Protein AF-A0A6I3US65-F1 (afdb_monomer)

Mean predicted aligned error: 6.03 Å

Structure (mmCIF, N/CA/C/O backbone):
data_AF-A0A6I3US65-F1
#
_entry.id   AF-A0A6I3US65-F1
#
loop_
_atom_site.group_PDB
_atom_site.id
_atom_site.type_symbol
_atom_site.label_atom_id
_atom_site.label_alt_id
_atom_site.label_comp_id
_atom_site.label_asym_id
_atom_site.label_entity_id
_atom_site.label_seq_id
_atom_site.pdbx_PDB_ins_code
_atom_site.Cartn_x
_atom_site.Cartn_y
_atom_site.Cartn_z
_atom_site.occupancy
_atom_site.B_iso_or_equiv
_atom_site.auth_seq_id
_atom_site.auth_comp_id
_atom_site.auth_asym_id
_atom_site.auth_atom_id
_atom_site.pdbx_PDB_model_num
ATOM 1 N N . MET A 1 1 ? 23.445 -6.362 -34.303 1.00 53.00 1 MET A N 1
ATOM 2 C CA . MET A 1 1 ? 23.898 -4.988 -33.992 1.00 53.00 1 MET A CA 1
ATOM 3 C C . MET A 1 1 ? 22.747 -4.004 -33.795 1.00 53.00 1 MET A C 1
ATOM 5 O O . MET A 1 1 ? 22.725 -3.385 -32.746 1.00 53.00 1 MET A O 1
ATOM 9 N N . SER A 1 2 ? 21.796 -3.825 -34.728 1.00 61.78 2 SER A N 1
ATOM 10 C CA . SER A 1 2 ? 20.638 -2.925 -34.503 1.00 61.78 2 SER A CA 1
ATOM 11 C C . SER A 1 2 ? 19.557 -3.527 -33.594 1.00 61.78 2 SER A C 1
ATOM 13 O O . SER A 1 2 ? 19.030 -2.818 -32.744 1.00 61.78 2 SER A O 1
ATOM 15 N N . ASN A 1 3 ? 19.267 -4.827 -33.731 1.00 69.62 3 ASN A N 1
ATOM 16 C CA . ASN A 1 3 ? 18.312 -5.519 -32.854 1.00 69.62 3 ASN A CA 1
ATOM 17 C C . ASN A 1 3 ? 18.798 -5.559 -31.399 1.00 69.62 3 ASN A C 1
ATOM 19 O O . ASN A 1 3 ? 18.020 -5.280 -30.501 1.00 69.62 3 ASN A O 1
ATOM 23 N N . ASP A 1 4 ? 20.098 -5.775 -31.171 1.00 82.75 4 ASP A N 1
ATOM 24 C CA . ASP A 1 4 ? 20.656 -5.847 -29.813 1.00 82.75 4 ASP A CA 1
ATOM 25 C C . ASP A 1 4 ? 20.497 -4.524 -29.047 1.00 82.75 4 ASP A C 1
ATOM 27 O O . ASP A 1 4 ? 20.199 -4.525 -27.857 1.00 82.75 4 ASP A O 1
ATOM 31 N N . LEU A 1 5 ? 20.657 -3.383 -29.729 1.00 87.56 5 LEU A N 1
ATOM 32 C CA . LEU A 1 5 ? 20.462 -2.069 -29.115 1.00 87.56 5 L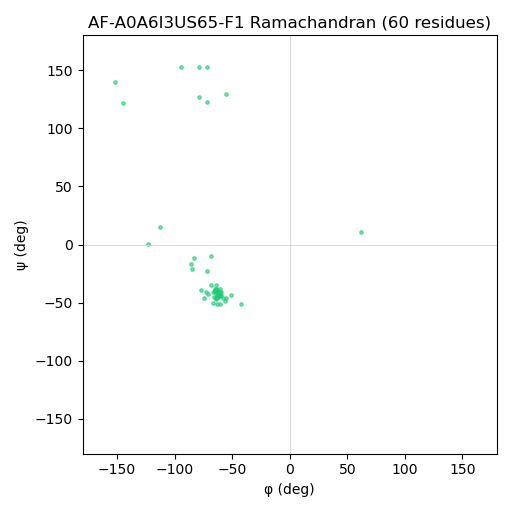EU A CA 1
ATOM 33 C C . LEU A 1 5 ? 18.982 -1.794 -28.820 1.00 87.56 5 LEU A C 1
ATOM 35 O O . LEU A 1 5 ? 18.659 -1.290 -27.747 1.00 87.56 5 LEU A O 1
ATOM 39 N N . ALA A 1 6 ? 18.087 -2.128 -29.752 1.00 90.56 6 ALA A N 1
ATOM 40 C CA . ALA A 1 6 ? 16.650 -1.967 -29.545 1.00 90.56 6 ALA A CA 1
ATOM 41 C C . ALA A 1 6 ? 16.145 -2.835 -28.378 1.00 90.56 6 ALA A C 1
ATOM 43 O O . ALA A 1 6 ? 15.392 -2.347 -27.536 1.00 90.56 6 ALA A O 1
ATOM 44 N N . ASP A 1 7 ? 16.623 -4.078 -28.277 1.00 91.31 7 ASP A N 1
ATOM 45 C CA . ASP A 1 7 ? 16.281 -5.003 -27.194 1.00 91.31 7 ASP A CA 1
ATOM 46 C C . ASP A 1 7 ? 16.794 -4.513 -25.834 1.00 91.31 7 ASP A C 1
ATOM 48 O O . ASP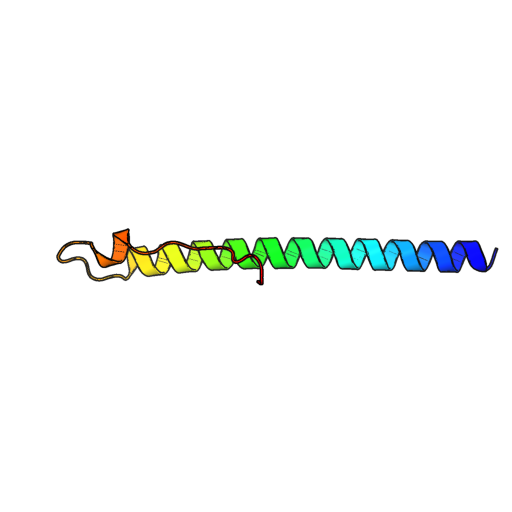 A 1 7 ? 16.105 -4.656 -24.824 1.00 91.31 7 ASP A O 1
ATOM 52 N N . LEU A 1 8 ? 17.991 -3.918 -25.789 1.00 91.00 8 LEU A N 1
ATOM 53 C CA . LEU A 1 8 ? 18.531 -3.314 -24.568 1.00 91.00 8 LEU A CA 1
ATOM 54 C C . LEU A 1 8 ? 17.707 -2.104 -24.118 1.00 91.00 8 LEU A C 1
ATOM 56 O O . LEU A 1 8 ? 17.367 -2.013 -22.943 1.00 91.00 8 LEU A O 1
ATOM 60 N N . ILE A 1 9 ? 17.335 -1.215 -25.043 1.00 91.12 9 ILE A N 1
ATOM 61 C CA . ILE A 1 9 ? 16.491 -0.052 -24.730 1.00 91.12 9 ILE A CA 1
ATOM 62 C C . ILE A 1 9 ? 15.117 -0.505 -24.220 1.00 91.12 9 ILE A C 1
ATOM 64 O O . ILE A 1 9 ? 14.622 0.032 -23.234 1.00 91.12 9 ILE A O 1
ATOM 68 N N . ALA A 1 10 ? 14.506 -1.509 -24.855 1.00 93.06 10 ALA A N 1
ATOM 69 C CA . ALA A 1 10 ? 13.214 -2.038 -24.424 1.00 93.06 10 ALA A CA 1
ATOM 70 C C . ALA A 1 10 ? 13.274 -2.652 -23.016 1.00 93.06 10 ALA A C 1
ATOM 72 O O . ALA A 1 10 ? 12.364 -2.438 -22.218 1.00 93.06 10 ALA A O 1
ATOM 73 N N . LYS A 1 11 ? 14.353 -3.380 -22.694 1.00 92.94 11 LYS A N 1
ATOM 74 C CA . LYS A 1 11 ? 14.573 -3.937 -21.351 1.00 92.94 11 LYS A CA 1
ATOM 75 C C . LYS A 1 11 ? 14.734 -2.851 -20.297 1.00 92.94 11 LYS A C 1
ATOM 77 O O . LYS A 1 11 ? 14.110 -2.952 -19.250 1.00 92.94 11 LYS A O 1
ATOM 82 N N . GLU A 1 12 ? 15.531 -1.825 -20.582 1.00 93.50 12 GLU A N 1
ATOM 83 C CA . GLU A 1 12 ? 15.759 -0.732 -19.635 1.00 93.50 12 GLU A CA 1
ATOM 84 C C . GLU A 1 12 ? 14.472 0.062 -19.378 1.00 93.50 12 GLU A C 1
ATOM 86 O O . GLU A 1 12 ? 14.160 0.394 -18.240 1.00 93.50 12 GLU A O 1
ATOM 91 N N . LEU A 1 13 ? 13.672 0.305 -20.423 1.00 93.75 13 LEU A N 1
ATOM 92 C CA . LEU A 1 13 ? 12.367 0.952 -20.278 1.00 93.75 13 LEU A CA 1
ATOM 93 C C . LEU A 1 13 ? 11.383 0.106 -19.463 1.00 93.75 13 LEU A C 1
ATOM 95 O O . LEU A 1 13 ? 10.631 0.663 -18.666 1.00 93.75 13 LEU A O 1
ATOM 99 N N . ALA A 1 14 ? 11.377 -1.216 -19.653 1.00 93.81 14 ALA A N 1
ATOM 100 C CA . ALA A 1 14 ? 10.553 -2.115 -18.851 1.00 93.81 14 ALA A CA 1
ATOM 101 C C . ALA A 1 14 ? 10.988 -2.097 -17.378 1.00 93.81 14 ALA A C 1
ATOM 103 O O . ALA A 1 14 ? 10.150 -1.890 -16.509 1.00 93.81 14 ALA A O 1
ATOM 104 N N . ALA A 1 15 ? 12.293 -2.205 -17.111 1.00 93.44 15 ALA A N 1
ATOM 105 C CA . ALA A 1 15 ? 12.839 -2.149 -15.758 1.00 93.44 15 ALA A CA 1
ATOM 106 C C . ALA A 1 15 ? 12.524 -0.817 -15.061 1.00 93.44 15 ALA A C 1
ATOM 108 O O . ALA A 1 15 ? 12.095 -0.813 -13.911 1.00 93.44 15 ALA A O 1
ATOM 109 N N . TYR A 1 16 ? 12.667 0.305 -15.771 1.00 93.25 16 TYR A N 1
ATOM 110 C CA . TYR A 1 16 ? 12.298 1.619 -15.249 1.00 93.25 16 TYR A CA 1
ATOM 111 C C . TYR A 1 16 ? 10.795 1.722 -14.963 1.00 93.25 16 TYR A C 1
ATOM 113 O O . TYR A 1 16 ? 10.391 2.253 -13.932 1.00 93.25 16 TYR A O 1
ATOM 121 N N . SER A 1 17 ? 9.949 1.201 -15.857 1.00 93.88 17 SER A N 1
ATOM 122 C CA . SER A 1 17 ? 8.503 1.156 -15.624 1.00 93.88 17 SER A CA 1
ATOM 123 C C . SER A 1 17 ? 8.169 0.340 -14.376 1.00 93.88 17 SER A C 1
ATOM 125 O O . SER A 1 17 ? 7.343 0.776 -13.579 1.00 93.88 17 SER A O 1
ATOM 127 N N . ASP A 1 18 ? 8.812 -0.813 -14.192 1.00 94.25 18 ASP A N 1
ATOM 128 C CA . ASP A 1 18 ? 8.604 -1.672 -13.027 1.00 94.25 18 ASP A CA 1
ATOM 129 C C . ASP A 1 18 ? 9.041 -0.962 -11.734 1.00 94.25 18 ASP A C 1
ATOM 131 O O . ASP A 1 18 ? 8.266 -0.896 -10.779 1.00 94.25 18 ASP A O 1
ATOM 135 N N . GLU A 1 19 ? 10.219 -0.330 -11.721 1.00 95.06 19 GLU A N 1
ATOM 136 C CA . GLU A 1 19 ? 10.711 0.460 -10.583 1.00 95.06 19 GLU A CA 1
ATOM 137 C C . GLU A 1 19 ? 9.727 1.570 -10.195 1.00 95.06 19 GLU A C 1
ATOM 139 O O . GLU A 1 19 ? 9.329 1.675 -9.033 1.00 95.06 19 GLU A O 1
ATOM 144 N N . VAL A 1 20 ? 9.254 2.344 -11.176 1.00 95.25 20 VAL A N 1
ATOM 145 C CA . VAL A 1 20 ? 8.268 3.406 -10.943 1.00 95.25 20 VAL A CA 1
ATOM 146 C C . VAL A 1 20 ? 6.966 2.835 -10.378 1.00 95.25 20 VAL A C 1
ATOM 148 O O . VAL A 1 20 ? 6.385 3.426 -9.467 1.00 95.25 20 VAL A O 1
ATOM 151 N N . THR A 1 21 ? 6.495 1.685 -10.872 1.00 93.44 21 THR A N 1
ATOM 152 C CA . THR A 1 21 ? 5.278 1.065 -10.322 1.00 93.44 21 THR A CA 1
ATOM 153 C C . THR A 1 21 ? 5.454 0.635 -8.869 1.00 93.44 21 THR A C 1
ATOM 155 O O . THR A 1 21 ? 4.566 0.884 -8.054 1.00 93.44 21 THR A O 1
ATOM 158 N N . GLU A 1 22 ? 6.606 0.064 -8.510 1.00 93.75 22 GLU A N 1
ATOM 159 C CA . GLU A 1 22 ? 6.897 -0.300 -7.125 1.00 93.75 22 GLU A CA 1
ATOM 160 C C . GLU A 1 22 ? 6.988 0.918 -6.203 1.00 93.75 22 GLU A C 1
ATOM 162 O O . GLU A 1 22 ? 6.525 0.867 -5.061 1.00 93.75 22 GLU A O 1
ATOM 167 N N . GLU A 1 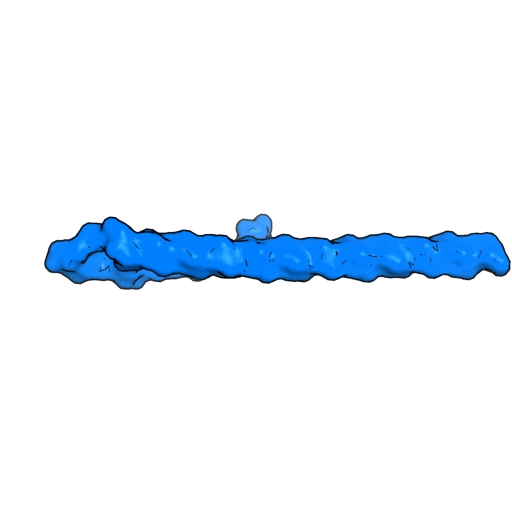23 ? 7.610 2.006 -6.660 1.00 95.19 23 GLU A N 1
ATOM 168 C CA . GLU A 1 23 ? 7.700 3.246 -5.889 1.00 95.19 23 GLU A CA 1
ATOM 169 C C . GLU A 1 23 ? 6.321 3.847 -5.630 1.00 95.19 23 GLU A C 1
ATOM 171 O O . GLU A 1 23 ? 6.014 4.215 -4.495 1.00 95.19 23 GLU A O 1
ATOM 176 N N . VAL A 1 24 ? 5.464 3.896 -6.652 1.00 94.62 24 VAL A N 1
ATOM 177 C CA . VAL A 1 24 ? 4.089 4.389 -6.514 1.00 94.62 24 VAL A CA 1
ATOM 178 C C . VAL A 1 24 ? 3.305 3.546 -5.509 1.00 94.62 24 VAL A C 1
ATOM 180 O O . VAL A 1 24 ? 2.628 4.108 -4.646 1.00 94.62 24 VAL A O 1
ATOM 183 N N . ASP A 1 25 ? 3.436 2.219 -5.560 1.00 92.25 25 ASP A N 1
ATOM 184 C CA . ASP A 1 25 ? 2.791 1.314 -4.605 1.00 92.25 25 ASP A CA 1
ATOM 185 C C . ASP A 1 25 ? 3.274 1.561 -3.166 1.00 92.25 25 ASP A C 1
ATOM 187 O O . ASP A 1 25 ? 2.461 1.638 -2.239 1.00 92.25 25 ASP A O 1
ATOM 191 N N . LYS A 1 26 ? 4.585 1.755 -2.969 1.00 94.88 26 LYS A N 1
ATOM 192 C CA . LYS A 1 26 ? 5.169 2.081 -1.655 1.00 94.88 26 LYS A CA 1
ATOM 193 C C . LYS A 1 26 ? 4.649 3.418 -1.129 1.00 94.88 26 LYS A C 1
ATOM 195 O O . LYS A 1 26 ? 4.263 3.504 0.037 1.00 94.88 26 LYS A O 1
ATOM 200 N N . ILE A 1 27 ? 4.603 4.446 -1.976 1.00 95.69 27 ILE A N 1
ATOM 201 C CA . ILE A 1 27 ? 4.089 5.773 -1.609 1.00 95.69 27 ILE A CA 1
ATOM 202 C C . ILE A 1 27 ? 2.606 5.681 -1.234 1.00 95.69 27 ILE A C 1
ATOM 204 O O . ILE A 1 27 ? 2.193 6.232 -0.214 1.00 95.69 27 ILE A O 1
ATOM 208 N N . ALA A 1 28 ? 1.802 4.952 -2.010 1.00 93.62 28 ALA A N 1
ATOM 209 C CA . ALA A 1 28 ? 0.386 4.757 -1.713 1.00 93.62 28 ALA A CA 1
ATOM 210 C C . ALA A 1 28 ? 0.175 4.075 -0.351 1.00 93.62 28 ALA A C 1
ATOM 212 O O . ALA A 1 28 ? -0.702 4.477 0.419 1.00 93.62 28 ALA A O 1
ATOM 213 N N . GLU A 1 29 ? 0.994 3.073 -0.021 1.00 94.00 29 GLU A N 1
ATOM 214 C CA . GLU A 1 29 ? 0.937 2.401 1.277 1.00 94.00 29 GLU A CA 1
ATOM 215 C C . GLU A 1 29 ? 1.336 3.312 2.442 1.00 94.00 29 GLU A C 1
ATOM 217 O O . GLU A 1 29 ? 0.660 3.278 3.475 1.00 94.00 29 GLU A O 1
ATOM 222 N N . GLN A 1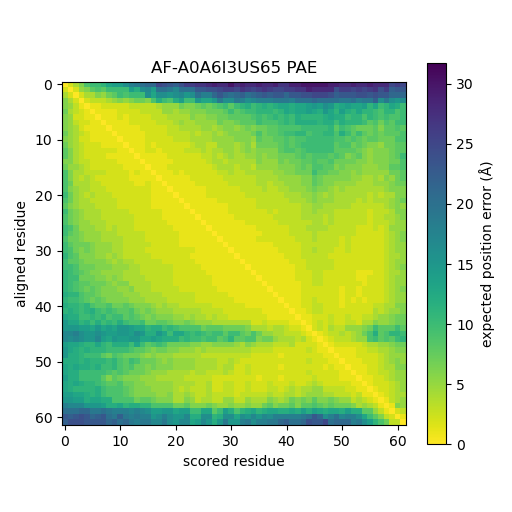 30 ? 2.375 4.135 2.268 1.00 96.06 30 GLN A N 1
ATOM 223 C CA . GLN A 1 30 ? 2.823 5.110 3.267 1.00 96.06 30 GLN A CA 1
ATOM 224 C C . GLN A 1 30 ? 1.751 6.164 3.545 1.00 96.06 30 GLN A C 1
ATOM 226 O O . GLN A 1 30 ? 1.345 6.342 4.692 1.00 96.06 30 GLN A O 1
ATOM 231 N N . VAL A 1 31 ? 1.215 6.794 2.497 1.00 96.75 31 VAL A N 1
ATOM 232 C CA . VAL A 1 31 ? 0.159 7.810 2.631 1.00 96.75 31 VAL A CA 1
ATOM 233 C C . VAL A 1 31 ? -1.087 7.214 3.290 1.00 96.75 31 VAL A C 1
ATOM 235 O O .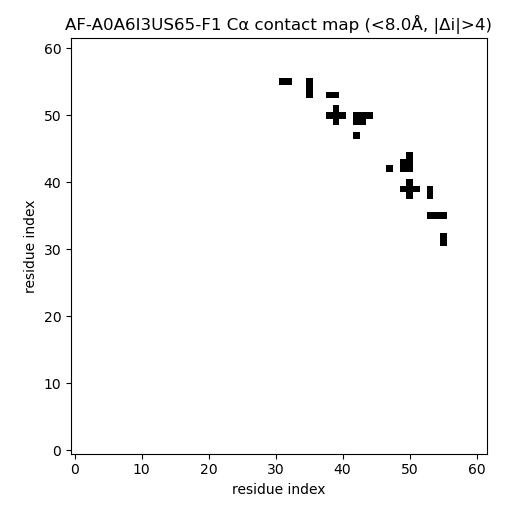 VAL A 1 31 ? -1.726 7.860 4.123 1.00 96.75 31 VAL A O 1
ATOM 238 N N . ALA A 1 32 ? -1.437 5.966 2.963 1.00 96.00 32 ALA A N 1
ATOM 239 C CA . ALA A 1 32 ? -2.562 5.285 3.591 1.00 96.00 32 ALA A CA 1
ATOM 240 C C . ALA A 1 32 ? -2.347 5.046 5.096 1.00 96.00 32 ALA A C 1
ATOM 242 O O . ALA A 1 32 ? -3.303 5.175 5.865 1.00 96.00 32 ALA A O 1
ATOM 243 N N . ASP A 1 33 ? -1.130 4.702 5.527 1.00 95.94 33 ASP A N 1
ATOM 244 C CA . ASP A 1 33 ? -0.798 4.563 6.951 1.00 95.94 33 ASP A CA 1
ATOM 245 C C . ASP A 1 33 ? -0.857 5.896 7.685 1.00 95.94 33 ASP A C 1
ATOM 247 O O . ASP A 1 33 ? -1.555 6.001 8.696 1.00 95.94 33 ASP A O 1
ATOM 251 N N . GLU A 1 34 ? -0.197 6.920 7.142 1.00 97.38 34 GLU A N 1
ATOM 252 C CA . GLU A 1 34 ? -0.189 8.271 7.708 1.00 97.38 34 GLU A CA 1
ATOM 253 C C . GLU A 1 34 ? -1.614 8.799 7.885 1.00 97.38 34 GLU A C 1
ATOM 255 O O . GLU A 1 34 ? -1.987 9.256 8.965 1.00 97.38 34 GLU A O 1
ATOM 260 N N . THR A 1 35 ? -2.455 8.630 6.862 1.00 96.69 35 THR A N 1
ATOM 261 C CA . THR A 1 35 ? -3.862 9.042 6.907 1.00 96.69 35 THR A CA 1
ATOM 262 C C . THR A 1 35 ? -4.632 8.291 7.996 1.00 96.69 35 THR A C 1
ATOM 264 O O . THR A 1 35 ? -5.427 8.879 8.729 1.00 96.69 35 THR A O 1
ATOM 267 N N . VAL A 1 36 ? -4.429 6.976 8.130 1.00 96.94 36 VAL A N 1
ATOM 268 C CA . VAL A 1 36 ? -5.097 6.183 9.175 1.00 96.94 36 VAL A CA 1
ATOM 269 C C . VAL A 1 36 ? -4.666 6.635 10.568 1.00 96.94 36 VAL A C 1
ATOM 271 O O . VAL A 1 36 ? -5.503 6.680 11.475 1.00 96.94 36 VAL A O 1
ATOM 274 N N . ASP A 1 37 ? -3.394 6.964 10.755 1.00 96.88 37 ASP A N 1
ATOM 275 C CA . ASP A 1 37 ? -2.869 7.410 12.039 1.00 96.88 37 ASP A CA 1
ATOM 276 C C . ASP A 1 37 ? -3.323 8.832 12.390 1.00 96.88 37 ASP A C 1
ATOM 278 O O . ASP A 1 37 ? -3.800 9.047 13.510 1.00 96.88 37 ASP A O 1
ATOM 282 N N . GLU A 1 38 ? -3.343 9.753 11.426 1.00 97.31 38 GLU A N 1
ATOM 283 C CA . GLU A 1 38 ? -3.927 11.088 11.594 1.00 97.31 38 GLU A CA 1
ATOM 284 C C . GLU A 1 38 ? -5.409 10.993 11.984 1.00 97.31 38 GLU A C 1
ATOM 286 O O . GLU A 1 38 ? -5.868 11.613 12.950 1.00 97.31 38 GLU A O 1
ATOM 291 N N . LEU A 1 39 ? -6.178 10.146 11.296 1.00 96.44 39 LEU A N 1
ATOM 292 C CA . LEU A 1 39 ? -7.589 9.919 11.605 1.00 96.44 39 LEU A CA 1
ATOM 293 C C . LEU A 1 39 ? -7.786 9.302 12.993 1.00 96.44 39 LEU A C 1
ATOM 295 O O . LEU A 1 39 ? -8.762 9.612 13.682 1.00 96.44 39 LEU A O 1
ATOM 299 N N . LYS A 1 40 ? -6.879 8.431 13.444 1.00 95.69 40 LYS A N 1
ATOM 300 C CA . LYS A 1 40 ? -6.893 7.881 14.808 1.00 95.69 40 LYS A CA 1
ATOM 301 C C . LYS A 1 40 ? -6.575 8.934 15.865 1.00 95.69 40 LYS A C 1
ATOM 303 O O . LYS A 1 40 ? -7.110 8.835 16.971 1.00 95.69 40 LYS A O 1
ATOM 308 N N . GLU A 1 41 ? -5.704 9.888 15.565 1.00 95.69 41 GLU A N 1
ATOM 309 C CA . GLU A 1 41 ? -5.318 10.958 16.484 1.00 95.69 41 GLU A CA 1
ATOM 310 C C . GLU A 1 41 ? -6.420 12.016 16.624 1.00 95.69 41 GLU A C 1
ATOM 312 O O . GLU A 1 41 ? -6.794 12.396 17.739 1.00 95.69 41 GLU A O 1
ATOM 317 N N . THR A 1 42 ? -6.984 12.436 15.494 1.00 96.06 42 THR A N 1
ATOM 318 C CA . THR A 1 42 ? -7.964 13.528 15.400 1.00 96.06 42 THR A CA 1
ATOM 319 C C . THR A 1 42 ? -9.399 13.097 15.712 1.00 96.06 42 THR A C 1
ATOM 321 O O . THR A 1 42 ? -10.282 13.938 15.902 1.00 96.06 42 THR A O 1
ATOM 324 N N . SER A 1 43 ? -9.673 11.792 15.802 1.00 94.50 43 SER A N 1
ATOM 325 C CA . SER A 1 43 ? -11.041 11.302 15.980 1.00 94.50 43 SER A CA 1
ATOM 326 C C . SER A 1 43 ? -11.632 11.550 17.384 1.00 94.50 43 SER A C 1
ATOM 328 O O . SER A 1 43 ? -10.921 11.599 18.394 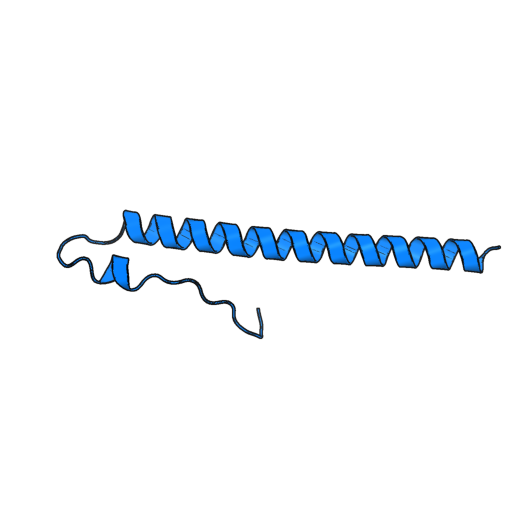1.00 94.50 43 SER A O 1
ATOM 330 N N . PRO A 1 44 ? -12.975 11.667 17.492 1.00 94.44 44 PRO A N 1
ATOM 331 C CA . PRO A 1 44 ? -13.653 11.964 18.753 1.00 94.44 44 PRO A CA 1
ATOM 332 C C . PRO A 1 44 ? -13.329 10.982 19.892 1.00 94.44 44 PRO A C 1
ATOM 334 O O . PRO A 1 44 ? -13.484 9.763 19.766 1.00 94.44 44 PRO A O 1
ATOM 337 N N . LYS A 1 45 ? -12.959 11.528 21.059 1.00 90.94 45 LYS A N 1
ATOM 338 C CA . LYS A 1 45 ? -12.407 10.750 22.184 1.00 90.94 45 LYS A CA 1
ATOM 339 C C . LYS A 1 45 ? -13.441 10.103 23.110 1.00 90.94 45 LYS A C 1
ATOM 341 O O . LYS A 1 45 ? -13.100 9.123 23.761 1.00 90.94 45 LYS A O 1
ATOM 346 N N . ARG A 1 46 ? -14.697 10.578 23.146 1.00 90.00 46 ARG A N 1
ATOM 347 C CA . ARG A 1 46 ? -15.708 10.223 24.178 1.00 90.00 46 ARG A CA 1
ATOM 348 C C . ARG A 1 46 ? -15.741 8.734 24.552 1.00 90.00 46 ARG A C 1
ATOM 350 O O . ARG A 1 46 ? -15.672 8.405 25.727 1.00 90.00 46 ARG A O 1
ATOM 357 N N . TYR A 1 47 ? -15.837 7.854 23.553 1.00 91.19 47 TYR A N 1
ATOM 358 C CA . TYR A 1 47 ? -15.771 6.394 23.734 1.00 91.19 47 TYR A CA 1
ATOM 359 C C . TYR A 1 47 ? -14.659 5.733 22.901 1.00 91.19 47 TYR A C 1
ATOM 361 O O . TYR A 1 47 ? -14.547 4.510 22.885 1.00 91.19 47 TYR A O 1
ATOM 369 N N . GLY A 1 48 ? -13.887 6.513 22.135 1.00 90.88 48 GLY A N 1
ATOM 370 C CA . GLY A 1 48 ? -12.813 6.014 21.266 1.00 90.88 48 GLY A CA 1
ATOM 371 C C . GLY A 1 48 ? -13.246 5.068 20.133 1.00 90.88 48 GLY A C 1
ATOM 372 O O . GLY A 1 48 ? -12.387 4.454 19.505 1.00 90.88 48 GLY A O 1
ATOM 373 N N . LYS A 1 49 ? -14.553 4.926 19.859 1.00 94.12 49 LYS A N 1
ATOM 374 C CA . LYS A 1 49 ? -15.066 4.016 18.817 1.00 94.12 49 LYS A CA 1
ATOM 375 C C . LYS A 1 49 ? -14.537 4.374 17.427 1.00 94.12 49 LYS A C 1
ATOM 377 O O . LYS A 1 49 ? -14.095 3.484 16.718 1.00 94.12 49 LYS A O 1
ATOM 382 N N . TYR A 1 50 ? -14.528 5.660 17.076 1.00 93.50 50 TYR A N 1
ATOM 383 C CA . TYR A 1 50 ? -14.035 6.135 15.779 1.00 93.50 50 TYR A CA 1
ATOM 384 C C . TYR A 1 50 ? -12.564 5.782 15.567 1.00 93.50 50 TYR A C 1
ATOM 386 O O . TYR A 1 50 ? -12.239 5.110 14.596 1.00 93.50 50 TYR A O 1
ATOM 394 N N . ARG A 1 51 ? -11.705 6.116 16.539 1.00 92.88 51 ARG A N 1
ATOM 395 C CA . ARG A 1 51 ? -10.281 5.755 16.528 1.00 92.88 51 ARG A CA 1
ATOM 396 C C . ARG A 1 51 ? -10.054 4.265 16.266 1.00 92.88 51 ARG A C 1
ATOM 398 O O . ARG A 1 51 ? -9.190 3.900 15.484 1.00 92.88 51 ARG A O 1
ATOM 405 N N . ARG A 1 52 ? -10.833 3.389 16.907 1.00 93.75 52 ARG A N 1
ATOM 406 C CA . ARG A 1 52 ? -10.691 1.929 16.758 1.00 93.75 52 ARG A CA 1
ATOM 407 C C . ARG A 1 52 ? -11.151 1.396 15.399 1.00 93.75 52 ARG A C 1
ATOM 409 O O . ARG A 1 52 ? -10.732 0.308 15.021 1.00 93.75 52 ARG A O 1
ATOM 416 N N . SER A 1 53 ? -12.015 2.121 14.695 1.00 94.62 53 SER A N 1
ATOM 417 C CA . SER A 1 53 ? -12.595 1.667 13.428 1.00 94.62 53 SER A CA 1
ATOM 418 C C . SER A 1 53 ? -11.731 1.981 12.204 1.00 94.62 53 SER A C 1
ATOM 420 O O . SER A 1 53 ? -11.959 1.386 11.150 1.00 94.62 53 SER A O 1
ATOM 422 N N . T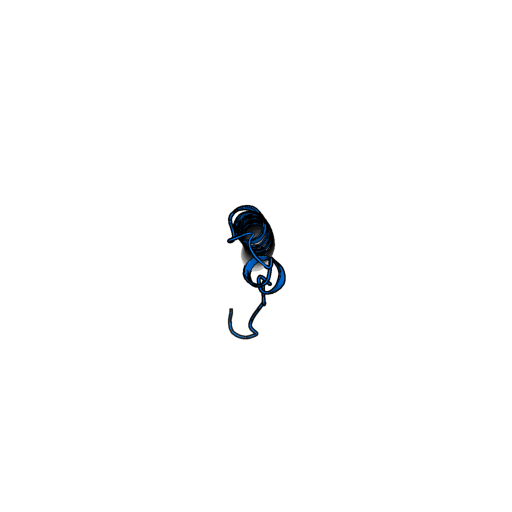RP A 1 54 ? -10.756 2.886 12.316 1.00 96.38 54 TRP A N 1
ATOM 423 C CA . TRP A 1 54 ? -9.893 3.271 11.199 1.00 96.38 54 TRP A CA 1
ATOM 424 C C . TRP A 1 54 ? -8.893 2.173 10.833 1.00 96.38 54 TRP A C 1
ATOM 426 O O . TRP A 1 54 ? -8.097 1.728 11.664 1.00 96.38 54 TRP A O 1
ATOM 436 N N . LYS A 1 55 ? -8.940 1.748 9.568 1.00 94.19 55 LYS A N 1
ATOM 437 C CA . LYS A 1 55 ? -8.059 0.739 8.975 1.00 94.19 55 LYS A CA 1
ATOM 438 C C . LYS A 1 55 ? -7.913 0.985 7.474 1.00 94.19 55 LYS A C 1
ATOM 440 O O . LYS A 1 55 ? -8.909 1.281 6.814 1.00 94.19 55 LYS A O 1
ATOM 445 N N . LYS A 1 56 ? -6.703 0.810 6.943 1.00 92.75 56 LYS A N 1
ATOM 446 C CA . LYS A 1 56 ? -6.462 0.768 5.496 1.00 92.75 56 LYS A CA 1
ATOM 447 C C . LYS A 1 56 ? -6.847 -0.600 4.931 1.00 92.75 56 LYS A C 1
ATOM 449 O O . LYS A 1 56 ? -6.816 -1.608 5.642 1.00 92.75 56 LYS A O 1
ATOM 454 N N . LYS A 1 57 ? -7.227 -0.641 3.656 1.00 91.75 57 LYS A N 1
ATOM 455 C CA . LYS A 1 57 ? -7.523 -1.878 2.927 1.00 91.75 57 LYS A CA 1
ATOM 456 C C . LYS A 1 57 ? -7.070 -1.714 1.479 1.00 91.75 57 LYS A C 1
ATOM 458 O O . LYS A 1 57 ? -7.576 -0.828 0.806 1.00 91.75 57 LYS A O 1
ATOM 463 N N . LYS A 1 58 ? -6.179 -2.593 1.014 1.00 87.38 58 LYS A N 1
ATOM 464 C CA . LYS A 1 58 ? -5.825 -2.722 -0.407 1.00 87.38 58 LYS A CA 1
ATOM 465 C C . LYS A 1 58 ? -6.929 -3.524 -1.104 1.00 87.38 58 LYS A C 1
ATOM 467 O O . LYS A 1 58 ? -7.325 -4.581 -0.597 1.00 87.38 58 LYS A O 1
ATOM 472 N N . LEU A 1 59 ? -7.497 -3.002 -2.189 1.00 86.56 59 LEU A N 1
ATOM 473 C CA . LEU A 1 59 ? -8.478 -3.728 -2.996 1.00 86.56 59 LEU A CA 1
ATOM 474 C C . LEU A 1 59 ? -7.749 -4.426 -4.148 1.00 86.56 59 LEU A C 1
ATOM 476 O O . LEU A 1 59 ? -6.693 -3.993 -4.589 1.00 86.56 59 LEU A O 1
ATOM 480 N N . ALA A 1 60 ? -8.305 -5.534 -4.642 1.00 73.12 60 ALA A N 1
ATOM 481 C CA . ALA A 1 60 ? -7.720 -6.264 -5.772 1.00 73.12 60 ALA A CA 1
ATOM 482 C C . ALA A 1 60 ? -7.797 -5.483 -7.100 1.00 73.12 60 ALA A C 1
ATOM 484 O O . ALA A 1 60 ? -7.198 -5.891 -8.089 1.00 73.12 60 ALA A O 1
ATOM 485 N N . ASN A 1 61 ? -8.536 -4.370 -7.118 1.00 64.75 61 ASN A N 1
ATOM 486 C CA . ASN A 1 61 ? -8.853 -3.590 -8.309 1.00 64.75 61 ASN A CA 1
ATOM 487 C C . ASN A 1 61 ? -8.168 -2.205 -8.282 1.00 64.75 61 ASN A C 1
ATOM 489 O O . ASN A 1 61 ? -8.579 -1.327 -9.040 1.00 64.75 61 ASN A O 1
ATOM 493 N N . GLY A 1 62 ? -7.177 -2.017 -7.398 1.00 50.38 62 GLY A N 1
ATOM 494 C CA . GLY A 1 62 ? -6.689 -0.709 -6.944 1.00 50.38 62 GLY A CA 1
ATOM 495 C C . GLY A 1 62 ? -7.288 -0.366 -5.589 1.00 50.38 62 GLY A C 1
ATOM 496 O O . GLY A 1 62 ? -8.502 -0.067 -5.552 1.00 50.38 62 GLY A O 1
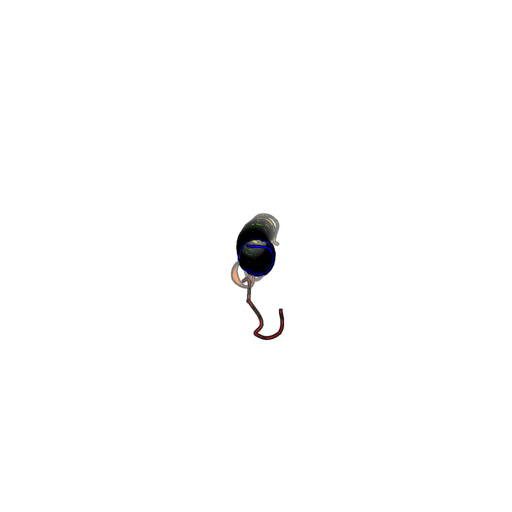#

Radius of gyration: 20.63 Å; Cα contacts (8 Å, |Δi|>4): 18; chains: 1; bounding box: 40×20×59 Å

Organism: Streptococcus pneumoniae (NCBI:txid1313)

Secondary structure (DSSP, 8-state):
-HHHHHHHHHHHHHHHHHHHHHHHHHHHHHHHHHHHHHHHHHS--SS-HHHHH------TT-

InterPro domains:
  IPR010064 Bacteriophage HK97-gp10, putative tail-componen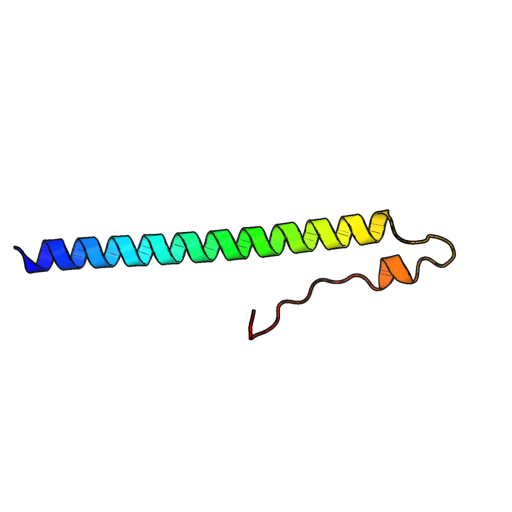t [PF04883] (9-57)

pLDDT: mean 90.49, std 10.0, range [50.38, 97.38]

Solvent-accessible surface area (backbone atoms only — not comparable to full-atom values): 3665 Å² total; per-residue (Å²): 113,70,66,60,53,53,54,50,53,52,50,52,54,50,52,50,51,51,53,52,51,54,49,51,53,51,50,53,53,50,55,44,49,53,51,39,51,50,50,39,69,72,36,66,67,94,80,38,60,60,32,72,67,60,71,81,79,90,50,100,84,106

Sequence (62 aa):
MSNDLADLIAKELAAYSDEVTEEVDKIAEQVADETVDELKETSPKRYGKYRRSWKKKKLANG

Foldseek 3Di:
DVVVVVVVVVVVVVVVVVVVVVVVVVVVVVVLVVVLVVQLVPDDDPPSPRNVPRDDDDDPVD